Protein AF-A0A2N7PQ08-F1 (afdb_monomer_lite)

Radius of gyration: 15.45 Å; chains: 1; bounding box: 34×29×38 Å

Foldseek 3Di:
DVVVVVLVVCVVVVNDDLADEAEQPPPDPCPVVVVVVCVVSVGDHQYYHHDQVCVVVDVDPVVSQPDPVSVVVVVVSVVSCCCSPPVDD

Structure (mmCIF, N/CA/C/O backbone):
data_AF-A0A2N7PQ08-F1
#
_entry.id   AF-A0A2N7PQ08-F1
#
loop_
_atom_site.group_PDB
_atom_site.id
_atom_site.type_symbol
_atom_site.label_atom_id
_atom_site.label_alt_id
_atom_site.label_comp_id
_atom_site.label_asym_id
_atom_site.label_entity_id
_atom_site.label_seq_id
_atom_site.pdbx_PDB_ins_code
_atom_site.Cartn_x
_atom_site.Cartn_y
_atom_site.Cartn_z
_atom_site.occupancy
_atom_site.B_iso_or_equiv
_atom_site.auth_seq_id
_atom_site.auth_comp_id
_atom_site.auth_asym_id
_atom_site.auth_atom_id
_atom_site.pdbx_PDB_model_num
ATOM 1 N N . SER A 1 1 ? 4.505 14.152 10.361 1.00 68.62 1 SER A N 1
ATOM 2 C CA . SER A 1 1 ? 4.198 13.266 9.222 1.00 68.62 1 SER A CA 1
ATOM 3 C C . SER A 1 1 ? 2.705 13.325 8.962 1.00 68.62 1 SER A C 1
ATOM 5 O O . SER A 1 1 ? 1.927 13.023 9.867 1.00 68.62 1 SER A O 1
ATOM 7 N N . ASP A 1 2 ? 2.313 13.746 7.762 1.00 85.19 2 ASP A N 1
ATOM 8 C CA . ASP A 1 2 ? 0.910 13.954 7.370 1.00 85.19 2 ASP A CA 1
ATOM 9 C C . ASP A 1 2 ? 0.090 12.659 7.362 1.00 85.19 2 ASP A C 1
ATOM 11 O O . ASP A 1 2 ? -1.104 12.679 7.663 1.00 85.19 2 ASP A O 1
ATOM 15 N N . ALA A 1 3 ? 0.736 11.509 7.134 1.00 86.62 3 ALA A N 1
ATOM 16 C CA . ALA A 1 3 ? 0.093 10.199 7.223 1.00 86.62 3 ALA A CA 1
ATOM 17 C C . ALA A 1 3 ? -0.442 9.917 8.638 1.00 86.62 3 ALA A C 1
ATOM 19 O O . ALA A 1 3 ? -1.594 9.517 8.794 1.00 86.62 3 ALA A O 1
ATOM 20 N N . LYS A 1 4 ? 0.348 10.198 9.689 1.00 88.56 4 LYS A N 1
ATOM 21 C CA . LYS A 1 4 ? -0.100 10.043 11.088 1.00 88.56 4 LYS A CA 1
ATOM 22 C C . LYS A 1 4 ? -1.297 10.949 11.390 1.00 88.56 4 LYS A C 1
ATOM 24 O O . LYS A 1 4 ? -2.274 10.486 11.966 1.00 88.56 4 LYS A O 1
ATOM 29 N N . ARG A 1 5 ? -1.246 12.209 10.939 1.00 91.50 5 ARG A N 1
ATOM 30 C CA . ARG A 1 5 ? -2.348 13.171 11.106 1.00 91.50 5 ARG A CA 1
ATOM 31 C C . ARG A 1 5 ? -3.625 12.703 10.405 1.00 91.50 5 ARG A C 1
ATOM 33 O O . ARG A 1 5 ? -4.694 12.769 10.997 1.00 91.50 5 ARG A O 1
ATOM 40 N N . THR A 1 6 ? -3.504 12.196 9.180 1.00 93.12 6 THR A N 1
ATOM 41 C CA . THR A 1 6 ? -4.635 11.668 8.403 1.00 93.12 6 THR A CA 1
ATOM 42 C C . THR A 1 6 ? -5.297 10.502 9.129 1.00 93.12 6 THR A C 1
ATOM 44 O O . THR A 1 6 ? -6.511 10.499 9.301 1.00 93.12 6 THR A O 1
ATOM 47 N N . ILE A 1 7 ? -4.510 9.545 9.631 1.00 92.50 7 ILE A N 1
ATOM 48 C CA . ILE A 1 7 ? -5.048 8.412 10.392 1.00 92.50 7 ILE A CA 1
ATOM 49 C C . ILE A 1 7 ? -5.764 8.871 11.666 1.00 92.50 7 ILE A C 1
ATOM 51 O O . ILE A 1 7 ? -6.832 8.340 11.965 1.00 92.50 7 ILE A O 1
ATOM 55 N N . SER A 1 8 ? -5.232 9.859 12.394 1.00 91.81 8 SER A N 1
ATOM 56 C CA . SER A 1 8 ? -5.921 10.419 13.565 1.00 91.81 8 SER A CA 1
ATOM 57 C C . SER A 1 8 ? -7.283 11.008 13.197 1.00 91.81 8 SER A C 1
ATOM 59 O O . SER A 1 8 ? -8.278 10.641 13.813 1.00 91.81 8 SER A O 1
ATOM 61 N N . ILE A 1 9 ? -7.350 11.827 12.141 1.00 94.25 9 ILE A N 1
ATOM 62 C CA . ILE A 1 9 ? -8.607 12.427 11.665 1.00 94.25 9 ILE A CA 1
ATOM 63 C C . ILE A 1 9 ? -9.614 11.340 11.267 1.00 94.25 9 ILE A C 1
ATOM 65 O O . ILE A 1 9 ? -10.784 11.414 11.638 1.00 94.25 9 ILE A O 1
ATOM 69 N N . LEU A 1 10 ? -9.183 10.310 10.532 1.00 93.81 10 LEU A N 1
ATOM 70 C CA . LEU A 1 10 ? -10.068 9.214 10.124 1.00 93.81 10 LEU A CA 1
ATOM 71 C C . LEU A 1 10 ? -10.607 8.441 11.338 1.00 93.81 10 LEU A C 1
ATOM 73 O O . LEU A 1 10 ? -11.796 8.134 11.381 1.00 93.81 10 LEU A O 1
ATOM 77 N N . LYS A 1 11 ? -9.763 8.188 12.349 1.00 89.75 11 LYS A N 1
ATOM 78 C CA . LYS A 1 11 ? -10.166 7.539 13.607 1.00 89.75 11 LYS A CA 1
ATOM 79 C C . LYS A 1 11 ? -11.163 8.386 14.400 1.00 89.75 11 LYS A C 1
ATOM 81 O O . LYS A 1 11 ? -12.165 7.847 14.857 1.00 89.75 11 LYS A O 1
ATOM 86 N N . GLU A 1 12 ? -10.926 9.692 14.524 1.00 94.38 12 GLU A N 1
ATOM 87 C CA . GLU A 1 12 ? -11.841 10.636 15.191 1.00 94.38 12 GLU A CA 1
ATOM 88 C C . GLU A 1 12 ? -13.223 10.659 14.521 1.00 94.38 12 GLU A C 1
ATOM 90 O O . GLU A 1 12 ? -14.253 10.670 15.195 1.00 94.38 12 GLU A O 1
ATOM 95 N N . ASN A 1 13 ? -13.255 10.578 13.189 1.00 96.25 13 ASN A N 1
ATOM 96 C CA . ASN A 1 13 ? -14.489 10.538 12.402 1.00 96.25 13 ASN A CA 1
ATOM 97 C C . ASN A 1 13 ? -15.089 9.127 12.260 1.00 96.25 13 ASN A C 1
ATOM 99 O O . ASN A 1 13 ? -16.039 8.949 11.503 1.00 96.25 13 ASN A O 1
ATOM 103 N N . HIS A 1 14 ? -14.561 8.126 12.976 1.00 92.31 14 HIS A N 1
ATOM 104 C CA . HIS A 1 14 ? -15.023 6.733 12.926 1.00 92.31 14 HIS A CA 1
ATOM 105 C C . HIS A 1 14 ? -15.021 6.130 11.507 1.00 92.31 14 HIS A C 1
ATOM 107 O O . HIS A 1 14 ? -15.807 5.235 11.197 1.00 92.31 14 HIS A O 1
ATOM 113 N N . ILE A 1 15 ? -14.121 6.600 10.639 1.00 92.25 15 ILE A N 1
ATOM 114 C CA . ILE A 1 15 ? -13.964 6.083 9.280 1.00 92.25 15 ILE A CA 1
ATOM 115 C C . ILE A 1 15 ? -13.047 4.852 9.335 1.00 92.25 15 ILE A C 1
ATOM 117 O O . ILE A 1 15 ? -11.891 4.967 9.760 1.00 92.25 15 ILE A O 1
ATOM 121 N N . PRO A 1 16 ? -13.519 3.667 8.908 1.00 86.38 16 PRO A N 1
ATOM 122 C CA . PRO A 1 16 ? -12.705 2.462 8.921 1.00 86.38 16 PRO A CA 1
ATOM 123 C C . PRO A 1 16 ? -11.569 2.561 7.9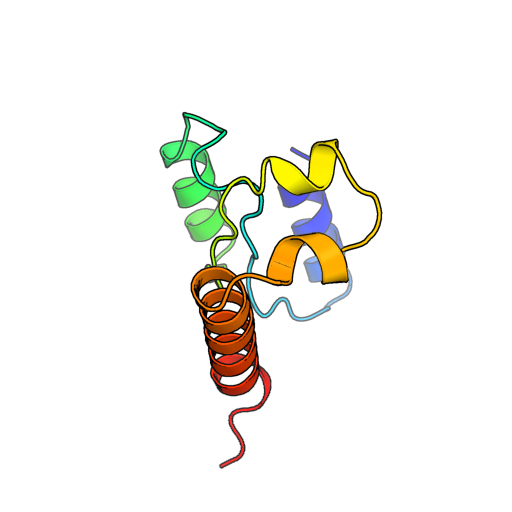00 1.00 86.38 16 PRO A C 1
ATOM 125 O O . PRO A 1 16 ? -11.776 2.897 6.734 1.00 86.38 16 PRO A O 1
ATOM 128 N N . VAL A 1 17 ? -10.357 2.219 8.335 1.00 88.69 17 VAL A N 1
ATOM 129 C CA . VAL A 1 17 ? -9.173 2.156 7.472 1.00 88.69 17 VAL A CA 1
ATOM 130 C C . VAL A 1 17 ? -8.831 0.694 7.221 1.00 88.69 17 VAL A C 1
ATOM 132 O O . VAL A 1 17 ? -8.400 -0.013 8.129 1.00 88.69 17 VAL A O 1
ATOM 135 N N . LEU A 1 18 ? -9.007 0.246 5.978 1.00 84.12 18 LEU A N 1
ATOM 136 C CA . LEU A 1 18 ? -8.748 -1.143 5.575 1.00 84.12 18 LEU A CA 1
ATOM 137 C C . LEU A 1 18 ? -7.249 -1.478 5.535 1.00 84.12 18 LEU A C 1
ATOM 139 O O . LEU A 1 18 ? -6.849 -2.624 5.741 1.00 84.12 18 LEU A O 1
ATOM 143 N N . GLY A 1 19 ? -6.409 -0.475 5.289 1.00 87.75 19 GLY A N 1
ATOM 144 C CA . GLY A 1 19 ? -4.962 -0.614 5.284 1.00 87.75 19 GLY A CA 1
ATOM 145 C C . GLY A 1 19 ? -4.276 0.531 4.553 1.00 87.75 19 GLY A C 1
ATOM 146 O O . GLY A 1 19 ? -4.888 1.554 4.251 1.00 87.75 19 GLY A O 1
ATOM 147 N N . VAL A 1 20 ? -2.987 0.352 4.291 1.00 89.50 20 VAL A N 1
ATOM 148 C CA . VAL A 1 20 ? -2.115 1.352 3.670 1.00 89.50 20 VAL A CA 1
ATOM 149 C C . VAL A 1 20 ? -1.594 0.824 2.343 1.00 89.50 20 VAL A C 1
ATOM 151 O O . VAL A 1 20 ? -1.220 -0.344 2.233 1.00 89.50 20 VAL A O 1
ATOM 154 N N . VAL A 1 21 ? -1.540 1.706 1.351 1.00 88.00 21 VAL A N 1
ATOM 155 C CA . VAL A 1 21 ? -0.848 1.480 0.082 1.00 88.00 21 VAL A CA 1
ATOM 156 C C . VAL A 1 21 ? 0.457 2.251 0.118 1.00 88.00 21 VAL A C 1
ATOM 158 O O . VAL A 1 21 ? 0.452 3.471 0.294 1.00 88.00 21 VAL A O 1
ATOM 161 N N . LYS A 1 22 ? 1.577 1.553 -0.045 1.00 88.06 22 LYS A N 1
ATOM 162 C CA . LYS A 1 22 ? 2.888 2.195 -0.114 1.00 88.06 22 LYS A CA 1
ATOM 163 C C . LYS A 1 22 ? 3.224 2.462 -1.572 1.00 88.06 22 LYS A C 1
ATOM 165 O O . LYS A 1 22 ? 3.499 1.538 -2.329 1.00 88.06 22 LYS A O 1
ATOM 170 N N . ASN A 1 23 ? 3.175 3.726 -1.968 1.00 85.44 23 ASN A N 1
ATOM 171 C CA . ASN A 1 23 ? 3.588 4.135 -3.303 1.00 85.44 23 ASN A CA 1
ATOM 172 C C . ASN A 1 23 ? 5.098 4.419 -3.347 1.00 85.44 23 ASN A C 1
ATOM 174 O O . ASN A 1 23 ? 5.685 4.760 -2.320 1.00 85.44 23 ASN A O 1
ATOM 178 N N . MET A 1 24 ? 5.708 4.309 -4.530 1.00 83.12 24 MET A N 1
ATOM 179 C CA . MET A 1 24 ? 7.149 4.503 -4.746 1.00 83.12 24 MET A CA 1
ATOM 180 C C . MET A 1 24 ? 8.018 3.629 -3.827 1.00 83.12 24 MET A C 1
ATOM 182 O O . MET A 1 24 ? 9.026 4.072 -3.273 1.00 83.12 24 MET A O 1
ATOM 186 N N . ALA A 1 25 ? 7.622 2.372 -3.647 1.00 80.06 25 ALA A N 1
ATOM 187 C CA . ALA A 1 25 ? 8.391 1.407 -2.879 1.00 80.06 25 ALA A CA 1
ATOM 188 C C . ALA A 1 25 ? 9.812 1.268 -3.451 1.00 80.06 25 ALA A C 1
ATOM 190 O O . ALA A 1 25 ? 10.008 1.229 -4.669 1.00 80.06 25 ALA A O 1
ATOM 191 N N . GLY A 1 26 ? 10.803 1.251 -2.556 1.00 74.44 26 GLY A N 1
ATOM 192 C CA . GLY A 1 26 ? 12.225 1.271 -2.906 1.00 74.44 26 GLY A CA 1
ATOM 193 C C . GLY A 1 26 ? 12.816 2.661 -3.181 1.00 74.44 26 GLY A C 1
ATOM 194 O O . GLY A 1 26 ? 14.006 2.743 -3.463 1.00 74.44 26 GLY A O 1
ATOM 195 N N . PHE A 1 27 ? 12.032 3.747 -3.104 1.00 75.88 27 PHE A N 1
ATOM 196 C CA . PHE A 1 27 ? 12.562 5.117 -3.216 1.00 75.88 27 PHE A CA 1
ATOM 197 C C . PHE A 1 27 ? 13.138 5.652 -1.903 1.00 75.88 27 PHE A C 1
ATOM 199 O O . PHE A 1 27 ? 14.146 6.350 -1.905 1.00 75.88 27 PHE A O 1
ATOM 206 N N . PHE A 1 28 ? 12.476 5.351 -0.787 1.00 67.50 28 PHE A N 1
ATOM 207 C CA . PHE A 1 28 ? 12.875 5.827 0.532 1.00 67.50 28 PHE A CA 1
ATOM 208 C C . PHE A 1 28 ? 13.662 4.738 1.265 1.00 67.50 28 PHE A C 1
ATOM 210 O O . PHE A 1 28 ? 13.235 3.587 1.296 1.00 67.50 28 PHE A O 1
ATOM 217 N N . GLU A 1 29 ? 14.795 5.113 1.863 1.00 62.53 29 GLU A N 1
ATOM 218 C CA . GLU A 1 29 ? 15.719 4.179 2.528 1.00 62.53 29 GLU A CA 1
ATOM 219 C C . GLU A 1 29 ? 15.243 3.738 3.925 1.00 62.53 29 GLU A C 1
ATOM 221 O O . GLU A 1 29 ? 15.635 2.679 4.413 1.00 62.53 29 GLU A O 1
ATOM 226 N N . ASP A 1 30 ? 14.371 4.516 4.576 1.00 77.81 30 ASP A N 1
ATOM 227 C CA . ASP A 1 30 ? 13.931 4.244 5.949 1.00 77.81 30 ASP A CA 1
ATOM 228 C C . ASP A 1 30 ? 12.683 3.349 6.008 1.00 77.81 30 ASP A C 1
ATOM 230 O O . ASP A 1 30 ? 11.570 3.770 6.345 1.00 77.81 30 ASP A O 1
ATOM 234 N N . GLU A 1 31 ? 12.888 2.070 5.694 1.00 83.62 31 GLU A N 1
ATOM 235 C CA . GLU A 1 31 ? 11.864 1.034 5.852 1.00 83.62 31 GLU A CA 1
ATOM 236 C C . GLU A 1 31 ? 11.430 0.884 7.320 1.00 83.62 31 GLU A C 1
ATOM 238 O O . GLU A 1 31 ? 10.267 0.612 7.618 1.00 83.62 31 GLU A O 1
ATOM 243 N N . THR A 1 32 ? 12.351 1.109 8.260 1.00 88.00 32 THR A N 1
ATOM 244 C CA . THR A 1 32 ? 12.115 0.914 9.696 1.00 88.00 32 THR A CA 1
ATOM 245 C C . THR A 1 32 ? 11.035 1.859 10.216 1.00 88.00 32 THR A C 1
ATOM 247 O O . THR A 1 32 ? 10.121 1.430 10.925 1.00 88.00 32 THR A O 1
ATOM 250 N N . SER A 1 33 ? 11.090 3.134 9.831 1.00 86.62 33 SER A N 1
ATOM 251 C CA . SER A 1 33 ? 10.075 4.126 10.195 1.00 86.62 33 SER A CA 1
ATOM 252 C C . SER A 1 33 ? 8.694 3.777 9.637 1.00 86.62 33 SER A C 1
ATOM 254 O O . SER A 1 33 ? 7.692 3.885 10.352 1.00 86.62 33 SER A O 1
ATOM 256 N N . PHE A 1 34 ? 8.625 3.264 8.404 1.00 88.75 34 PHE A N 1
ATOM 257 C CA . PHE A 1 34 ? 7.366 2.809 7.811 1.00 88.75 34 PHE A CA 1
ATOM 258 C C . PHE A 1 34 ? 6.776 1.601 8.556 1.00 88.75 34 PHE A C 1
ATOM 260 O O . PHE A 1 34 ? 5.594 1.604 8.909 1.00 88.75 34 PHE A O 1
ATOM 267 N N . GLN A 1 35 ? 7.600 0.600 8.872 1.00 89.25 35 GLN A N 1
ATOM 268 C CA . GLN A 1 35 ? 7.160 -0.578 9.625 1.00 89.25 35 GLN A CA 1
ATOM 269 C C . GLN A 1 35 ? 6.709 -0.218 11.048 1.00 89.25 35 GLN A C 1
ATOM 271 O O . GLN A 1 35 ? 5.700 -0.738 11.534 1.00 89.25 35 GLN A O 1
ATOM 276 N N . ASN A 1 36 ? 7.405 0.710 11.710 1.00 91.88 36 ASN A N 1
ATOM 277 C CA . ASN A 1 36 ? 6.995 1.223 13.017 1.00 91.88 36 ASN A CA 1
ATOM 278 C C . ASN A 1 36 ? 5.657 1.965 12.933 1.00 91.88 36 ASN A C 1
ATOM 280 O O . ASN A 1 36 ? 4.783 1.730 13.764 1.00 91.88 36 ASN A O 1
ATOM 284 N N . PHE A 1 37 ? 5.446 2.783 11.897 1.00 91.06 37 PHE A N 1
ATOM 285 C CA . PHE A 1 37 ? 4.163 3.446 11.657 1.00 91.06 37 PHE A CA 1
ATOM 286 C C . PHE A 1 37 ? 3.004 2.447 11.515 1.00 91.06 37 PHE A C 1
ATOM 288 O O . PHE A 1 37 ? 1.971 2.627 12.165 1.00 91.06 37 PHE A O 1
ATOM 295 N N . LEU A 1 38 ? 3.167 1.382 10.722 1.00 91.62 38 LEU A N 1
ATOM 296 C CA . LEU A 1 38 ? 2.133 0.353 10.561 1.00 91.62 38 LEU A CA 1
ATOM 297 C C . LEU A 1 38 ? 1.797 -0.329 11.892 1.00 91.62 38 LEU A C 1
ATOM 299 O O . LEU A 1 38 ? 0.619 -0.477 12.228 1.00 91.62 38 LEU A O 1
ATOM 303 N N . LYS A 1 39 ? 2.821 -0.683 12.680 1.00 92.06 39 LYS A N 1
ATOM 304 C CA . LYS A 1 39 ? 2.653 -1.307 14.002 1.00 92.06 39 LYS A CA 1
ATOM 305 C C . LYS A 1 39 ? 1.952 -0.380 14.993 1.00 92.06 39 LYS A C 1
ATOM 307 O O . LYS A 1 39 ? 0.963 -0.785 15.601 1.00 92.06 39 LYS A O 1
ATOM 312 N N . GLU A 1 40 ? 2.426 0.858 15.128 1.00 92.12 40 GLU A N 1
ATOM 313 C CA . GLU A 1 40 ? 1.848 1.869 16.024 1.00 92.12 40 GLU A CA 1
ATOM 314 C C . GLU A 1 40 ? 0.372 2.124 15.707 1.00 92.12 40 GLU A C 1
ATOM 316 O O . GLU A 1 40 ? -0.458 2.240 16.609 1.00 92.12 40 GLU A O 1
ATOM 321 N N . GLN A 1 41 ? 0.032 2.200 14.419 1.00 89.44 41 GLN A N 1
ATOM 322 C CA . GLN A 1 41 ? -1.326 2.506 13.983 1.00 89.44 41 GLN A CA 1
ATOM 323 C C . GLN A 1 41 ? -2.230 1.279 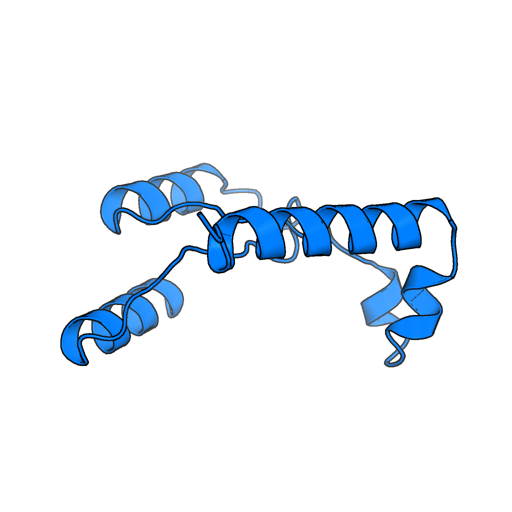13.858 1.00 89.44 41 GLN A C 1
ATOM 325 O O . GLN A 1 41 ? -3.434 1.468 13.662 1.00 89.44 41 GLN A O 1
ATOM 330 N N . ARG A 1 42 ? -1.678 0.066 14.030 1.00 90.12 42 ARG A N 1
ATOM 331 C CA . ARG A 1 42 ? -2.337 -1.233 13.811 1.00 90.12 42 ARG A CA 1
ATOM 332 C C . ARG A 1 42 ? -2.943 -1.344 12.409 1.00 90.12 42 ARG A C 1
ATOM 334 O O . ARG A 1 42 ? -4.087 -1.757 12.248 1.00 90.12 42 ARG A O 1
ATOM 341 N N . LEU A 1 43 ? -2.179 -0.928 11.402 1.00 89.50 43 LEU A N 1
ATOM 342 C CA . LEU A 1 43 ? -2.596 -0.927 10.003 1.00 89.50 43 LEU A CA 1
ATOM 343 C C . LEU A 1 43 ? -1.923 -2.060 9.236 1.00 89.50 43 LEU A C 1
ATOM 345 O O . LEU A 1 43 ? -0.744 -2.348 9.432 1.00 89.50 43 LEU A O 1
ATOM 349 N N . ASN A 1 44 ? -2.667 -2.651 8.307 1.00 87.56 44 ASN A N 1
ATOM 350 C CA . ASN A 1 44 ? -2.133 -3.641 7.384 1.00 87.56 44 ASN A CA 1
ATOM 351 C C . ASN A 1 44 ? -1.576 -2.956 6.134 1.00 87.56 44 ASN A C 1
ATOM 353 O O . ASN A 1 44 ? -2.234 -2.097 5.546 1.00 87.56 44 ASN A O 1
ATOM 357 N N . LEU A 1 45 ? -0.399 -3.384 5.680 1.00 88.25 45 LEU A N 1
ATOM 358 C CA . LEU A 1 45 ? 0.061 -3.081 4.328 1.00 88.25 45 LEU A CA 1
ATOM 359 C C . LEU A 1 45 ? -0.787 -3.881 3.331 1.00 88.25 45 LEU A C 1
ATOM 361 O O . LEU A 1 45 ? -0.881 -5.112 3.411 1.00 88.25 45 LEU A O 1
ATOM 365 N N . LEU A 1 46 ? -1.443 -3.183 2.409 1.00 84.62 46 LEU A N 1
ATOM 366 C CA . LEU A 1 46 ? -2.251 -3.817 1.372 1.00 84.62 46 LEU A CA 1
ATOM 367 C C . LEU A 1 46 ? -1.365 -4.258 0.212 1.00 84.62 46 LEU A C 1
ATOM 369 O O . LEU A 1 46 ? -1.397 -5.431 -0.155 1.00 84.62 46 LEU A O 1
ATOM 373 N N . PHE A 1 47 ? -0.563 -3.335 -0.317 1.00 82.44 47 PHE A N 1
ATOM 374 C CA . PHE A 1 47 ? 0.384 -3.579 -1.397 1.00 82.44 47 PHE A CA 1
ATOM 375 C C . PHE A 1 47 ? 1.405 -2.443 -1.500 1.00 82.44 47 PHE A C 1
ATOM 377 O O . PHE A 1 47 ? 1.234 -1.356 -0.937 1.00 82.44 47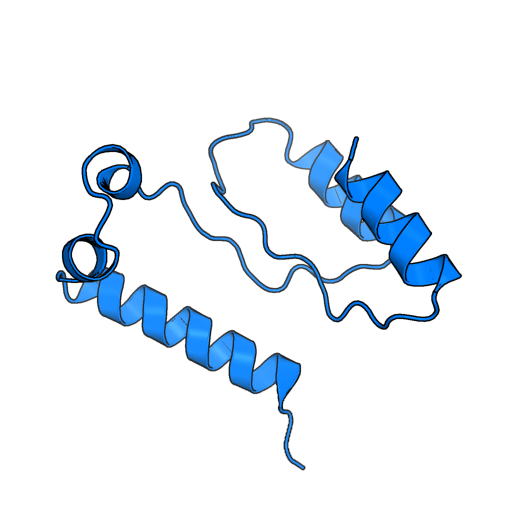 PHE A O 1
ATOM 384 N N . GLU A 1 48 ? 2.464 -2.729 -2.248 1.00 85.88 48 GLU A N 1
ATOM 385 C CA . GLU A 1 48 ? 3.527 -1.799 -2.587 1.00 85.88 48 GLU A CA 1
ATOM 386 C C . GLU A 1 48 ? 3.515 -1.551 -4.096 1.00 85.88 48 GLU A C 1
ATOM 388 O O . GLU A 1 48 ? 3.467 -2.494 -4.886 1.00 85.88 48 GLU A O 1
ATOM 393 N N . ILE A 1 49 ? 3.552 -0.282 -4.496 1.00 83.69 49 ILE A N 1
ATOM 394 C CA . ILE A 1 49 ? 3.718 0.118 -5.892 1.00 83.69 49 ILE A CA 1
ATOM 395 C C . ILE A 1 49 ? 5.181 0.542 -6.058 1.00 83.69 49 ILE A C 1
ATOM 397 O O . ILE A 1 49 ? 5.597 1.495 -5.392 1.00 83.69 49 ILE A O 1
ATOM 401 N N . PRO A 1 50 ? 5.978 -0.132 -6.905 1.00 81.19 50 PRO A N 1
ATOM 402 C CA . PRO A 1 50 ? 7.354 0.266 -7.159 1.00 81.19 50 PRO A CA 1
ATOM 403 C C . PRO A 1 50 ? 7.394 1.608 -7.895 1.00 81.19 50 PRO A C 1
ATOM 405 O O . PRO A 1 50 ? 6.398 2.077 -8.446 1.00 81.19 50 PRO A O 1
ATOM 408 N N . ILE A 1 51 ? 8.567 2.234 -7.944 1.00 82.19 51 ILE A N 1
ATOM 409 C CA . ILE A 1 51 ? 8.744 3.457 -8.731 1.00 82.19 51 ILE A CA 1
ATOM 410 C C . ILE A 1 51 ? 8.537 3.147 -10.219 1.00 82.19 51 ILE A C 1
ATOM 412 O O . ILE A 1 51 ? 9.383 2.521 -10.860 1.00 82.19 51 ILE A O 1
ATOM 416 N N . LEU A 1 52 ? 7.448 3.658 -10.788 1.00 79.81 52 LEU A N 1
ATOM 417 C CA . LEU A 1 52 ? 7.208 3.634 -12.228 1.00 79.81 52 LEU A CA 1
ATOM 418 C C . LEU A 1 52 ? 7.831 4.889 -12.845 1.00 79.81 52 LEU A C 1
ATOM 420 O O . LEU A 1 52 ? 7.204 5.946 -12.909 1.00 79.81 52 LEU A O 1
ATOM 424 N N . LYS A 1 53 ? 9.096 4.789 -13.273 1.00 78.25 53 LYS A N 1
ATOM 425 C CA . LYS A 1 53 ? 9.857 5.910 -13.866 1.00 78.25 53 LYS A CA 1
ATOM 426 C C . LYS A 1 53 ? 9.196 6.483 -15.120 1.00 78.25 53 LYS A C 1
ATOM 428 O O . LYS A 1 53 ? 9.535 7.581 -15.540 1.00 78.25 53 LYS A O 1
ATOM 433 N N . GLU A 1 54 ? 8.296 5.743 -15.748 1.00 77.94 54 GLU A N 1
ATOM 434 C CA . GLU A 1 54 ? 7.565 6.183 -16.928 1.00 77.94 54 GLU A CA 1
ATOM 435 C C . GLU A 1 54 ? 6.460 7.182 -16.578 1.00 77.94 54 GLU A C 1
ATOM 437 O O . GLU A 1 54 ? 6.198 8.070 -17.381 1.00 77.94 54 GLU A O 1
ATOM 442 N N . LEU A 1 55 ? 5.900 7.132 -15.360 1.00 76.19 55 LEU A N 1
ATOM 443 C CA . LEU A 1 55 ? 4.901 8.107 -14.900 1.00 76.19 55 LEU A CA 1
ATOM 444 C C . LEU A 1 55 ? 5.465 9.526 -14.753 1.00 76.19 55 LEU A C 1
ATOM 446 O O . LEU A 1 55 ? 4.699 10.479 -14.706 1.00 76.19 55 LEU A O 1
ATOM 450 N N . SER A 1 56 ? 6.791 9.700 -14.696 1.00 76.06 56 SER A N 1
ATOM 451 C CA . SER A 1 56 ? 7.392 11.040 -14.739 1.00 76.06 56 SER A CA 1
ATOM 452 C C . SER A 1 56 ? 7.520 11.602 -16.157 1.00 76.06 56 SER A C 1
ATOM 454 O O . SER A 1 56 ? 7.843 12.776 -16.317 1.00 76.06 56 SER A O 1
ATOM 456 N N . LYS A 1 57 ? 7.302 10.771 -17.185 1.00 78.38 57 LYS A N 1
ATOM 457 C CA . LYS A 1 57 ? 7.480 11.120 -18.602 1.00 78.38 57 LYS A CA 1
ATOM 458 C C . LYS A 1 57 ? 6.175 11.153 -19.391 1.00 78.38 57 LYS A C 1
ATOM 460 O O . LYS A 1 57 ? 6.163 11.706 -20.485 1.00 78.38 57 LYS A O 1
ATOM 465 N N . THR A 1 58 ? 5.110 10.548 -18.874 1.00 76.06 58 THR A N 1
ATOM 466 C CA . THR A 1 58 ? 3.786 10.555 -19.497 1.00 76.06 58 THR A CA 1
ATOM 467 C C . THR A 1 58 ? 2.711 10.771 -18.440 1.00 76.06 58 THR A C 1
ATOM 469 O O . THR A 1 58 ? 2.766 10.197 -17.354 1.00 76.06 58 THR A O 1
ATOM 472 N N . GLU A 1 59 ? 1.724 11.597 -18.774 1.00 69.25 59 GLU A N 1
ATOM 473 C CA . GLU A 1 59 ? 0.507 11.762 -17.974 1.00 69.25 59 GLU A CA 1
ATOM 474 C C . GLU A 1 59 ? -0.483 10.608 -18.209 1.00 69.25 59 GLU A C 1
ATOM 476 O O . GLU A 1 59 ? -1.416 10.408 -17.430 1.00 69.25 59 GLU A O 1
ATOM 481 N N . ASN A 1 60 ? -0.285 9.817 -19.271 1.00 76.94 60 ASN A N 1
ATOM 482 C CA . ASN A 1 60 ? -1.197 8.751 -19.6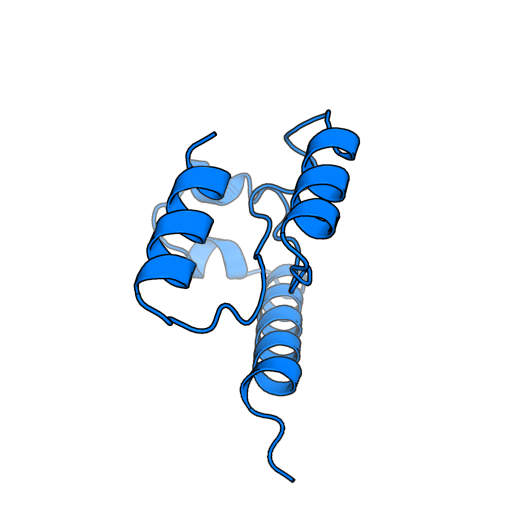49 1.00 76.94 60 ASN A CA 1
ATOM 483 C C . ASN A 1 60 ? -0.788 7.413 -19.020 1.00 76.94 60 ASN A C 1
ATOM 485 O O . ASN A 1 60 ? 0.112 6.715 -19.492 1.00 76.94 60 ASN A O 1
ATOM 489 N N . LEU A 1 61 ? -1.525 7.018 -17.980 1.00 72.19 61 LEU A N 1
ATOM 490 C CA . LEU A 1 61 ? -1.381 5.726 -17.304 1.00 72.19 61 LEU A CA 1
ATOM 491 C C . LEU A 1 61 ? -1.413 4.542 -18.279 1.00 72.19 61 LEU A C 1
ATOM 493 O O . LEU A 1 61 ? -0.599 3.629 -18.156 1.00 72.19 61 LEU A O 1
ATOM 497 N N . TRP A 1 62 ? -2.287 4.571 -19.287 1.00 76.19 62 TRP A N 1
ATOM 498 C CA . TRP A 1 62 ? -2.418 3.478 -20.253 1.00 76.19 62 TRP A CA 1
ATOM 499 C C . TRP A 1 62 ? -1.160 3.272 -21.087 1.00 76.19 62 TRP A C 1
ATOM 501 O O . TRP A 1 62 ? -0.911 2.165 -21.550 1.00 76.19 62 TRP A O 1
ATOM 511 N N . GLU A 1 63 ? -0.340 4.307 -21.272 1.00 74.94 63 GLU A N 1
ATOM 512 C CA . GLU A 1 63 ? 0.937 4.184 -21.975 1.00 74.94 63 GLU A CA 1
ATOM 513 C C . GLU A 1 63 ? 2.002 3.482 -21.139 1.00 74.94 63 GLU A C 1
ATOM 515 O O . GLU A 1 63 ? 2.861 2.797 -21.695 1.00 74.94 63 GLU A O 1
ATOM 520 N N . VAL A 1 64 ? 1.916 3.595 -19.813 1.00 76.00 64 VAL A N 1
ATOM 521 C CA . VAL A 1 64 ? 2.851 2.960 -18.879 1.00 76.00 64 VAL A CA 1
ATOM 522 C C . VAL A 1 64 ? 2.624 1.453 -18.791 1.00 76.00 64 VAL A C 1
ATOM 524 O O . VAL A 1 64 ? 3.596 0.708 -18.665 1.00 76.00 64 VAL A O 1
ATOM 527 N N . PHE A 1 65 ? 1.377 0.993 -18.908 1.00 78.38 65 PHE A N 1
ATOM 528 C CA . PHE A 1 65 ? 0.996 -0.418 -18.754 1.00 78.38 65 PHE A CA 1
ATOM 529 C C . PHE A 1 65 ? 0.889 -1.196 -20.079 1.00 78.38 65 PHE A C 1
ATOM 531 O O . PHE A 1 65 ? 0.308 -2.271 -20.104 1.00 78.38 65 PHE A O 1
ATOM 538 N N . LYS A 1 66 ? 1.476 -0.703 -21.181 1.00 77.88 66 LYS A N 1
ATOM 539 C CA . LYS A 1 66 ? 1.438 -1.385 -22.496 1.00 77.88 66 LYS A CA 1
ATOM 540 C C . LYS A 1 66 ? 2.261 -2.672 -22.574 1.00 77.88 66 LYS A C 1
ATOM 542 O O . LYS A 1 66 ? 2.106 -3.432 -23.526 1.00 77.88 66 LYS A O 1
ATOM 547 N N . THR A 1 67 ? 3.194 -2.890 -21.647 1.00 79.94 67 THR A N 1
ATOM 548 C CA . THR A 1 67 ? 4.003 -4.111 -21.647 1.00 79.94 67 THR A CA 1
ATOM 549 C C . THR A 1 67 ? 3.279 -5.228 -20.888 1.00 79.94 67 THR A C 1
ATOM 551 O O . THR A 1 67 ? 2.771 -4.969 -19.794 1.00 79.94 67 THR A O 1
ATOM 554 N N . PRO A 1 68 ? 3.296 -6.480 -21.391 1.00 79.38 68 PRO A N 1
ATOM 555 C CA . PRO A 1 68 ? 2.611 -7.606 -20.746 1.00 79.38 68 PRO A CA 1
ATOM 556 C C . PRO A 1 68 ? 2.990 -7.806 -19.272 1.00 79.38 68 PRO A C 1
ATOM 558 O O . PRO A 1 68 ? 2.158 -8.172 -18.449 1.00 79.38 68 PRO A O 1
ATOM 561 N N . GLU A 1 69 ? 4.245 -7.526 -18.911 1.00 80.56 69 GLU A N 1
ATOM 562 C CA . GLU A 1 69 ? 4.731 -7.611 -17.528 1.00 80.56 69 GLU A CA 1
ATOM 563 C C . GLU A 1 69 ? 4.051 -6.600 -16.595 1.00 80.56 69 GLU A C 1
ATOM 565 O O . GLU A 1 69 ? 3.710 -6.928 -15.459 1.00 80.56 69 GLU A O 1
ATOM 570 N N . LYS A 1 70 ? 3.836 -5.368 -17.066 1.00 78.38 70 LYS A N 1
ATOM 571 C CA . LYS A 1 70 ? 3.225 -4.299 -16.269 1.00 78.38 70 LYS A CA 1
ATOM 572 C C . LYS A 1 70 ? 1.712 -4.431 -16.215 1.00 78.38 70 LYS A C 1
ATOM 574 O O . LYS A 1 70 ? 1.121 -4.157 -15.175 1.00 78.38 70 LYS A O 1
ATOM 579 N N . GLU A 1 71 ? 1.099 -4.876 -17.304 1.00 82.44 71 GLU A N 1
ATOM 580 C CA . GLU A 1 71 ? -0.318 -5.230 -17.327 1.00 82.44 71 GLU A CA 1
ATOM 581 C C . GLU A 1 71 ? -0.611 -6.361 -16.333 1.00 82.44 71 GLU A C 1
ATOM 583 O O . GLU A 1 71 ? -1.518 -6.245 -15.510 1.00 82.44 71 GLU A O 1
ATOM 588 N N . LYS A 1 72 ? 0.230 -7.405 -16.315 1.00 84.50 72 LYS A N 1
ATOM 589 C CA . LYS A 1 72 ? 0.144 -8.476 -15.318 1.00 84.50 72 LYS A CA 1
ATOM 590 C C . LYS A 1 72 ? 0.281 -7.942 -13.891 1.00 84.50 72 LYS A C 1
ATOM 592 O O . LYS A 1 72 ? -0.521 -8.294 -13.039 1.00 84.50 72 LYS A O 1
ATOM 597 N N . PHE A 1 73 ? 1.238 -7.050 -13.640 1.00 82.75 73 PHE A N 1
ATOM 598 C CA . PHE A 1 73 ? 1.393 -6.405 -12.334 1.00 82.75 73 PHE A CA 1
ATOM 599 C C . PHE A 1 73 ? 0.142 -5.619 -11.901 1.00 82.75 73 PHE A C 1
ATOM 601 O O . PHE A 1 73 ? -0.273 -5.709 -10.746 1.00 82.75 73 PHE A O 1
ATOM 608 N N . LEU A 1 74 ? -0.472 -4.861 -12.816 1.00 81.75 74 LEU A N 1
ATOM 609 C CA . LEU A 1 74 ? -1.706 -4.124 -12.538 1.00 81.75 74 LEU A CA 1
ATOM 610 C C . LEU A 1 74 ? -2.855 -5.080 -12.183 1.00 81.75 74 LEU A C 1
ATOM 612 O O . LEU A 1 74 ? -3.569 -4.838 -11.209 1.00 81.75 74 LEU A O 1
ATOM 616 N N . ASN A 1 75 ? -2.992 -6.176 -12.932 1.00 84.06 75 ASN A N 1
ATOM 617 C CA . ASN A 1 75 ? -3.998 -7.207 -12.679 1.00 84.06 75 ASN A CA 1
ATOM 618 C C . ASN A 1 75 ? -3.767 -7.910 -11.334 1.00 84.06 75 ASN A C 1
ATOM 620 O O . ASN A 1 75 ? -4.705 -8.027 -10.549 1.00 84.06 75 ASN A O 1
ATOM 624 N N . ASP A 1 76 ? -2.524 -8.269 -11.006 1.00 85.69 76 ASP A N 1
ATOM 625 C CA . ASP A 1 76 ? -2.167 -8.873 -9.715 1.00 85.69 76 ASP A CA 1
ATOM 626 C C . ASP A 1 76 ? -2.518 -7.939 -8.537 1.00 85.69 76 ASP A C 1
ATOM 628 O O . ASP A 1 76 ? -2.971 -8.390 -7.480 1.00 85.69 76 ASP A O 1
ATOM 632 N N . ILE A 1 77 ? -2.328 -6.621 -8.694 1.00 81.50 77 ILE A N 1
ATOM 633 C CA . ILE A 1 77 ? -2.762 -5.632 -7.694 1.00 81.50 77 ILE A CA 1
ATOM 634 C C . ILE A 1 77 ? -4.284 -5.601 -7.592 1.00 81.50 77 ILE A C 1
ATOM 636 O O . ILE A 1 77 ? -4.813 -5.631 -6.478 1.00 81.50 77 ILE A O 1
ATOM 640 N N . ALA A 1 78 ? -4.984 -5.528 -8.725 1.00 81.94 78 ALA A N 1
ATOM 641 C CA . ALA A 1 78 ? -6.439 -5.473 -8.753 1.00 81.94 78 ALA A CA 1
ATOM 642 C C . ALA A 1 78 ? -7.055 -6.700 -8.064 1.00 81.94 78 ALA A C 1
ATOM 644 O O . ALA A 1 78 ? -7.909 -6.539 -7.193 1.00 81.94 78 ALA A O 1
ATOM 645 N N . GLU A 1 79 ? -6.563 -7.905 -8.358 1.00 83.12 79 GLU A N 1
ATOM 646 C CA . GLU A 1 79 ? -7.012 -9.145 -7.716 1.00 83.12 79 GLU A CA 1
ATOM 647 C C . GLU A 1 79 ? -6.779 -9.132 -6.202 1.00 83.12 79 GLU A C 1
ATOM 649 O O . GLU A 1 79 ? -7.684 -9.453 -5.433 1.00 83.12 79 GLU A O 1
ATOM 654 N N . ARG A 1 80 ? -5.604 -8.687 -5.740 1.00 77.31 80 ARG A N 1
ATOM 655 C CA . ARG A 1 80 ? -5.308 -8.582 -4.298 1.00 77.31 80 ARG A CA 1
ATOM 656 C C . ARG A 1 80 ? -6.199 -7.573 -3.581 1.00 77.31 80 ARG A C 1
ATOM 658 O O . ARG A 1 80 ? -6.544 -7.785 -2.417 1.00 77.31 80 ARG A O 1
ATOM 665 N N . ILE A 1 81 ? -6.545 -6.465 -4.239 1.00 75.69 81 ILE A N 1
ATOM 666 C CA . ILE A 1 81 ? -7.490 -5.481 -3.698 1.00 75.69 81 ILE A CA 1
ATOM 667 C C . ILE A 1 81 ? -8.876 -6.106 -3.608 1.00 75.69 81 ILE A C 1
ATOM 669 O O . ILE A 1 81 ? -9.506 -6.007 -2.557 1.00 75.69 81 ILE A O 1
ATOM 673 N N . LEU A 1 82 ? -9.335 -6.766 -4.672 1.00 78.06 82 LEU A N 1
ATOM 674 C CA . LEU A 1 82 ? -10.641 -7.415 -4.697 1.00 78.06 82 LEU A CA 1
ATOM 675 C C . LEU A 1 82 ? -10.753 -8.485 -3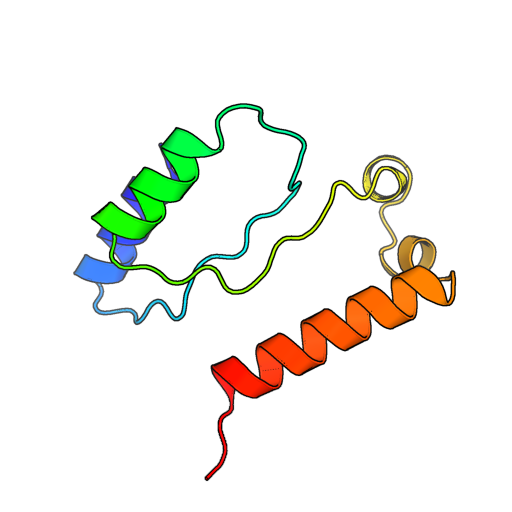.606 1.00 78.06 82 LEU A C 1
ATOM 677 O O . LEU A 1 82 ? -11.714 -8.459 -2.841 1.00 78.06 82 LEU A O 1
ATOM 681 N N . ASP A 1 83 ? -9.744 -9.343 -3.448 1.00 77.12 83 ASP A N 1
ATOM 682 C CA . ASP A 1 83 ? -9.731 -10.374 -2.405 1.00 77.12 83 ASP A CA 1
ATOM 683 C C . ASP A 1 83 ? -9.790 -9.773 -0.991 1.00 77.12 83 ASP A C 1
ATOM 685 O O . ASP A 1 83 ? -10.521 -10.262 -0.133 1.00 77.12 83 ASP A O 1
ATOM 689 N N . LYS A 1 84 ? -9.080 -8.666 -0.730 1.00 70.44 84 LYS A N 1
ATOM 690 C CA . LYS A 1 84 ? -9.063 -8.038 0.603 1.00 70.44 84 LYS A CA 1
ATOM 691 C C . LYS A 1 84 ? -10.276 -7.162 0.907 1.00 70.44 84 LYS A C 1
ATOM 693 O O . LYS A 1 84 ? -10.687 -7.106 2.064 1.00 70.44 84 LYS A O 1
ATOM 698 N N . VAL A 1 85 ? -10.793 -6.436 -0.083 1.00 66.62 85 VAL A N 1
ATOM 699 C CA . VAL A 1 85 ? -11.893 -5.474 0.096 1.00 66.62 85 VAL A CA 1
ATOM 700 C C . VAL A 1 85 ? -13.240 -6.171 0.012 1.00 66.62 85 VAL A C 1
ATOM 702 O O . VAL A 1 85 ? -14.133 -5.840 0.788 1.00 66.62 85 VAL A O 1
ATOM 705 N N . PHE A 1 86 ? -13.391 -7.123 -0.911 1.00 65.25 86 PHE A N 1
ATOM 706 C CA . PHE A 1 86 ? -14.705 -7.656 -1.229 1.00 65.25 86 PHE A CA 1
ATOM 707 C C . PHE A 1 86 ? -15.055 -8.972 -0.566 1.00 65.25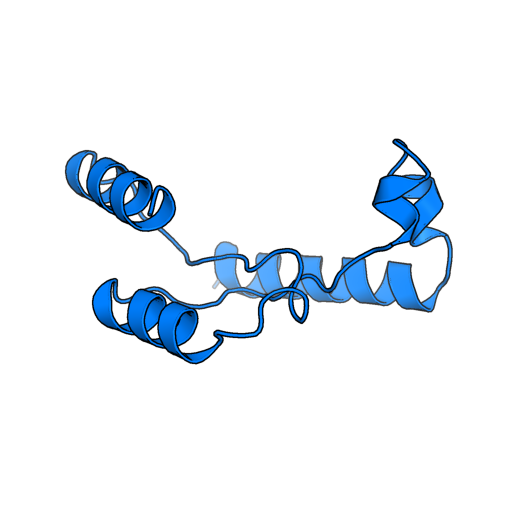 86 PHE A C 1
ATOM 709 O O . PHE A 1 86 ? -16.254 -9.190 -0.561 1.00 65.25 86 PHE A O 1
ATOM 716 N N . ARG A 1 87 ? -14.117 -9.783 -0.016 1.00 55.38 87 ARG A N 1
ATOM 717 C CA . ARG A 1 87 ? -14.361 -11.128 0.586 1.00 55.38 87 ARG A CA 1
ATOM 718 C C . ARG A 1 87 ? -15.849 -11.501 0.631 1.00 55.38 87 ARG A C 1
ATOM 720 O O . ARG A 1 87 ? -16.495 -11.379 1.672 1.00 55.38 87 ARG A O 1
ATOM 727 N N . ILE A 1 88 ? -16.399 -11.873 -0.526 1.00 45.22 88 ILE A N 1
ATOM 728 C CA . ILE A 1 88 ? -17.807 -12.237 -0.631 1.00 45.22 88 ILE A CA 1
ATOM 729 C C . ILE A 1 88 ? -17.827 -13.690 -0.177 1.00 45.22 88 ILE A C 1
ATOM 731 O O . ILE A 1 88 ? -17.301 -14.554 -0.878 1.00 45.22 88 ILE A O 1
ATOM 735 N N . HIS A 1 89 ? -18.311 -13.924 1.042 1.00 47.72 89 HIS A N 1
ATOM 736 C CA . HIS A 1 89 ? -18.668 -15.260 1.510 1.00 47.72 89 HIS A CA 1
ATOM 737 C C . HIS A 1 89 ? -20.023 -15.668 0.940 1.00 47.72 89 HIS A C 1
ATOM 739 O O . HIS A 1 89 ? -20.918 -14.794 0.881 1.00 47.72 89 HIS A O 1
#

InterPro domains:
  IPR027417 P-loop containing nucleoside triphosphate hydrolase [G3DSA:3.40.50.300] (1-87)

Sequence (89 aa):
SDAKRTISILKENHIPVLGVVKNMAGFFEDETSFQNFLKEQRLNLLFEIPILKELSKTENLWEVFKTPEKEKFLNDIAERILDKVFRIH

Organism: NCBI:txid1295609

Secondary structure (DSSP, 8-state):
-HHHHHHHHHHHTT-----EEEEEETS-S-HHHHHHHHHHHT--EEEEEE--GGGGT-S-HHHHT-SHHHHHHHHHHHHHHHHHHH---

pLDDT: mean 81.79, std 9.52, range [45.22, 96.25]